Protein AF-A0A7G1G310-F1 (afdb_monomer_lite)

Secondary structure (DSSP, 8-state):
-------PPTT-EEEEEEEEEE-TTT--EEEEEEEEEEEE--TT-----EE--S-SSS-TTHHHHTTT--EEEEEEEEEEEPTT-SSEEEEEEEETTEEEEEEEE-HHHHHHHHTS---S-EEEEEEEEEEEETTEEEEE-SSGGGEE-

Organism: NCBI:txid2108365

Foldseek 3Di:
DDDDDPDDDQQWDKDWDFDWDQDPPLRDIDGDPTDDIDTDGDPPGDRDAAEPAADPPVCPVVCSCFVPPWGWHKFKFKWADDPPDPFWTWTWGAYPVGIDIATEGPQVQCQVLVVHHDPGMDIKIATATWHADPNGIYGYGPHNVRIGD

Sequence (149 aa):
MNYSISGINIGDKIKIDGEIYQDTYNHNFRFKNITSPSTTVSTGNTINYFTLDKELWSKNDWDTAVVWGQRIVKVKGTLKPIDGDNYNYEFTYTTSTGDATMLAYSKSIIDDANGGALTTTKDATLIGILEKYKNQWEIKPRTKDDVEF

pLDDT: mean 76.79, std 16.27, range [38.53, 97.06]

Structure (mmCIF, N/CA/C/O backbone):
data_AF-A0A7G1G310-F1
#
_entry.id   AF-A0A7G1G310-F1
#
loop_
_atom_site.group_PDB
_atom_site.id
_atom_site.type_symbol
_atom_site.label_atom_id
_atom_site.label_alt_id
_atom_site.label_comp_id
_atom_site.label_asym_id
_atom_site.label_entity_id
_atom_site.label_seq_id
_atom_site.pdbx_PDB_ins_code
_atom_site.Cartn_x
_atom_site.Cartn_y
_atom_site.Cartn_z
_atom_site.occupancy
_atom_site.B_iso_or_equiv
_atom_site.auth_seq_id
_atom_site.auth_comp_id
_atom_site.auth_asym_id
_atom_site.auth_atom_id
_atom_site.pdbx_PDB_model_num
ATOM 1 N N . MET A 1 1 ? -24.716 -17.601 16.598 1.00 50.22 1 MET A N 1
ATOM 2 C CA . MET A 1 1 ? -24.959 -17.440 15.148 1.00 50.22 1 MET A CA 1
ATOM 3 C C . MET A 1 1 ? -23.821 -16.611 14.585 1.00 50.22 1 MET A C 1
ATOM 5 O O . MET A 1 1 ? -23.565 -15.548 15.134 1.00 50.22 1 MET A O 1
ATOM 9 N N . ASN A 1 2 ? -23.122 -17.109 13.564 1.00 52.12 2 ASN A N 1
ATOM 10 C CA . ASN A 1 2 ? -22.088 -16.346 12.866 1.00 52.12 2 ASN A CA 1
ATOM 11 C C . ASN A 1 2 ? -22.745 -15.669 11.665 1.00 52.12 2 ASN A C 1
ATOM 13 O O . ASN A 1 2 ? -23.269 -16.358 10.793 1.00 52.12 2 ASN A O 1
ATOM 17 N N . TYR A 1 3 ? -22.739 -14.340 11.640 1.00 56.28 3 TYR A N 1
ATOM 18 C CA . TYR A 1 3 ? -23.168 -13.578 10.473 1.00 56.28 3 TYR A CA 1
ATOM 19 C C . TYR A 1 3 ? -21.945 -13.311 9.598 1.00 56.28 3 TYR A C 1
ATOM 21 O O . TYR A 1 3 ? -20.942 -12.777 10.067 1.00 56.28 3 TYR A O 1
ATOM 29 N N . SER A 1 4 ? -22.027 -13.718 8.335 1.00 57.53 4 SER A N 1
ATOM 30 C CA . SER A 1 4 ? -21.048 -13.414 7.296 1.00 57.53 4 SER A CA 1
ATOM 31 C C . SER A 1 4 ? -21.683 -12.396 6.357 1.00 57.53 4 SER A C 1
ATOM 33 O O . SER A 1 4 ? -22.793 -12.611 5.875 1.00 57.53 4 SER A O 1
ATOM 35 N N . ILE A 1 5 ? -20.991 -11.283 6.128 1.00 59.94 5 ILE A N 1
ATOM 36 C CA . ILE A 1 5 ? -21.334 -10.331 5.075 1.00 59.94 5 ILE A CA 1
ATOM 37 C C . ILE A 1 5 ? -20.281 -10.503 3.981 1.00 59.94 5 ILE A C 1
ATOM 39 O O . ILE A 1 5 ? -19.085 -10.438 4.265 1.00 59.94 5 ILE A O 1
ATOM 43 N N . SER A 1 6 ? -20.714 -10.749 2.748 1.00 57.94 6 SER A N 1
ATOM 44 C CA . SER A 1 6 ? -19.854 -10.841 1.566 1.00 57.94 6 SER A CA 1
ATOM 45 C C . SER A 1 6 ? -20.127 -9.673 0.613 1.00 57.94 6 SER A C 1
ATOM 47 O O . SER A 1 6 ? -21.173 -9.031 0.691 1.00 57.94 6 SER A O 1
ATOM 49 N N . GLY A 1 7 ? -19.172 -9.370 -0.273 1.00 55.19 7 GLY A N 1
ATOM 50 C CA . GLY A 1 7 ? -19.347 -8.345 -1.312 1.00 55.19 7 GLY A CA 1
ATOM 51 C C . GLY A 1 7 ? -19.287 -6.891 -0.829 1.00 55.19 7 GLY A C 1
ATOM 52 O O . GLY A 1 7 ? -19.778 -6.013 -1.530 1.00 55.19 7 GLY A O 1
ATOM 53 N N . ILE A 1 8 ? -18.704 -6.629 0.346 1.00 62.59 8 ILE A N 1
ATOM 54 C CA . ILE A 1 8 ? -18.430 -5.267 0.825 1.00 62.59 8 ILE A CA 1
ATOM 55 C C . ILE A 1 8 ? -17.226 -4.703 0.068 1.00 62.59 8 ILE A C 1
ATOM 57 O O . ILE A 1 8 ? -16.139 -5.283 0.107 1.00 62.59 8 ILE A O 1
ATOM 61 N N . ASN A 1 9 ? -17.403 -3.537 -0.540 1.00 62.06 9 ASN A N 1
ATOM 62 C CA . ASN A 1 9 ? -16.334 -2.733 -1.112 1.00 62.06 9 ASN A CA 1
ATOM 63 C C . ASN A 1 9 ? -15.922 -1.608 -0.159 1.00 62.06 9 ASN A C 1
ATOM 65 O O . ASN A 1 9 ? -16.671 -1.168 0.717 1.00 62.06 9 ASN A O 1
ATOM 69 N N . ILE A 1 10 ? -14.708 -1.096 -0.347 1.00 61.06 10 ILE A N 1
ATOM 70 C CA . ILE A 1 10 ? -14.244 0.075 0.397 1.00 61.06 10 ILE A CA 1
ATOM 71 C C . ILE A 1 10 ? -15.127 1.278 0.055 1.00 61.06 10 ILE A C 1
ATOM 73 O O . ILE A 1 10 ? -15.297 1.630 -1.110 1.00 61.06 10 ILE A O 1
ATOM 77 N N . GLY A 1 11 ? -15.665 1.907 1.101 1.00 56.06 11 GLY A N 1
ATOM 78 C CA . GLY A 1 11 ? -16.608 3.019 1.003 1.00 56.06 11 GLY A CA 1
ATOM 79 C C . GLY A 1 11 ? -18.076 2.614 1.158 1.00 56.06 11 GLY A C 1
ATOM 80 O O . GLY A 1 11 ? -18.902 3.494 1.400 1.00 56.06 11 GLY A O 1
ATOM 81 N N . ASP A 1 12 ? -18.406 1.318 1.094 1.00 61.38 12 ASP A N 1
ATOM 82 C CA . ASP A 1 12 ? -19.767 0.854 1.364 1.00 61.38 12 ASP A CA 1
ATOM 83 C C . ASP A 1 12 ? -20.185 1.173 2.801 1.00 61.38 12 ASP A C 1
ATOM 85 O O . ASP A 1 12 ? -19.407 1.074 3.755 1.00 61.38 12 ASP A O 1
ATOM 89 N N . LYS A 1 13 ? -21.455 1.549 2.963 1.00 65.88 13 LYS A N 1
ATOM 90 C CA . LYS A 1 13 ? -22.043 1.812 4.274 1.00 65.88 13 LYS A CA 1
ATOM 91 C C . LYS A 1 13 ? -22.701 0.540 4.781 1.00 65.88 13 LYS A C 1
ATOM 93 O O . LYS A 1 13 ? -23.732 0.103 4.275 1.00 65.88 13 LYS A O 1
ATOM 98 N N . ILE A 1 14 ? -22.115 -0.039 5.818 1.00 69.00 14 ILE A N 1
ATOM 99 C CA . ILE A 1 14 ? -22.698 -1.185 6.510 1.00 69.00 14 ILE A CA 1
ATOM 100 C C . ILE A 1 14 ? -23.510 -0.651 7.685 1.00 69.00 14 ILE A C 1
ATOM 102 O O . ILE A 1 14 ? -22.983 0.094 8.513 1.00 69.00 14 ILE A O 1
ATOM 106 N N . LYS A 1 15 ? -24.782 -1.044 7.775 1.00 70.81 15 LYS A N 1
ATOM 107 C CA . LYS A 1 15 ? -25.576 -0.833 8.981 1.00 70.81 15 LYS A CA 1
ATOM 108 C C . LYS A 1 15 ? -25.579 -2.126 9.792 1.00 70.81 15 LYS A C 1
ATOM 110 O O . LYS A 1 15 ? -25.982 -3.179 9.300 1.00 70.81 15 LYS A O 1
ATOM 115 N N . ILE A 1 16 ? -25.112 -2.034 11.031 1.00 71.50 16 ILE A N 1
ATOM 116 C CA . ILE A 1 16 ? -25.090 -3.141 11.986 1.00 71.50 16 ILE A CA 1
ATOM 117 C C . ILE A 1 16 ? -25.921 -2.707 13.187 1.00 71.50 16 ILE A C 1
ATOM 119 O O . ILE A 1 16 ? -25.575 -1.726 13.842 1.00 71.50 16 ILE A O 1
ATOM 123 N N . ASP A 1 17 ? -26.992 -3.439 13.475 1.00 75.81 17 ASP A N 1
ATOM 124 C CA . ASP A 1 17 ? -27.762 -3.262 14.701 1.00 75.81 17 ASP A CA 1
ATOM 125 C C . ASP A 1 17 ? -27.221 -4.257 15.748 1.00 75.81 17 ASP A C 1
ATOM 127 O O . ASP A 1 17 ? -27.157 -5.463 15.501 1.00 75.81 17 ASP A O 1
ATOM 131 N N . GLY A 1 18 ? -26.755 -3.763 16.898 1.00 80.06 18 GLY A N 1
ATOM 132 C CA . GLY A 1 18 ? -26.157 -4.583 17.957 1.00 80.06 18 GLY A CA 1
ATOM 133 C C . GLY A 1 18 ? -25.703 -3.761 19.166 1.00 80.06 18 GLY A C 1
ATOM 134 O O . GLY A 1 18 ? -25.869 -2.543 19.205 1.00 80.06 18 GLY A O 1
ATOM 135 N N . GLU A 1 19 ? -25.110 -4.423 20.157 1.00 84.75 19 GLU A N 1
ATOM 136 C CA . GLU A 1 19 ? -24.542 -3.769 21.340 1.00 84.75 19 GLU A CA 1
ATOM 137 C C . GLU A 1 19 ? -23.056 -3.468 21.127 1.00 84.75 19 GLU A C 1
ATOM 139 O O . GLU A 1 19 ? -22.291 -4.340 20.710 1.00 84.75 19 GLU A O 1
ATOM 144 N N . ILE A 1 20 ? -22.625 -2.254 21.473 1.00 82.69 20 ILE A N 1
ATOM 145 C CA . ILE A 1 20 ? -21.206 -1.888 21.505 1.00 82.69 20 ILE A CA 1
ATOM 146 C C . ILE A 1 20 ? -20.668 -2.128 22.917 1.00 82.69 20 ILE A C 1
ATOM 148 O O . ILE A 1 20 ? -21.294 -1.744 23.904 1.00 82.69 20 ILE A O 1
ATOM 152 N N . TYR A 1 21 ? -19.489 -2.733 23.022 1.00 83.62 21 TYR A N 1
ATOM 153 C CA . TYR A 1 21 ? -18.716 -2.784 24.260 1.00 83.62 21 TYR A CA 1
ATOM 154 C C . TYR A 1 21 ? -17.269 -2.374 23.996 1.00 83.62 21 TYR A C 1
ATOM 156 O O . TYR A 1 21 ? -16.758 -2.538 22.888 1.00 83.62 21 TYR A O 1
ATOM 164 N N . GLN A 1 22 ? -16.609 -1.834 25.015 1.00 85.25 22 GLN A N 1
ATOM 165 C CA . GLN A 1 22 ? -15.181 -1.559 24.963 1.00 85.25 22 GLN A CA 1
ATOM 166 C C . GLN A 1 22 ? -14.419 -2.797 25.443 1.00 85.25 22 GLN A C 1
ATOM 168 O O . GLN A 1 22 ? -14.657 -3.293 26.544 1.00 85.25 22 GLN A O 1
ATOM 173 N N . ASP A 1 23 ? -13.534 -3.314 24.599 1.00 71.75 23 ASP A N 1
ATOM 174 C CA . ASP A 1 23 ? -12.644 -4.417 24.941 1.00 71.75 23 ASP A CA 1
ATOM 175 C C . ASP A 1 23 ? -11.693 -4.007 26.071 1.00 71.75 23 ASP A C 1
ATOM 177 O O . ASP A 1 23 ? -11.095 -2.934 26.037 1.00 71.75 23 ASP A O 1
ATOM 181 N N . THR A 1 24 ? -11.548 -4.855 27.084 1.00 74.88 24 THR A N 1
ATOM 182 C CA . THR A 1 24 ? -10.754 -4.536 28.278 1.00 74.88 24 THR A CA 1
ATOM 183 C C . THR A 1 24 ? -9.245 -4.664 28.075 1.00 74.88 24 THR A C 1
ATOM 185 O O . THR A 1 24 ? -8.497 -4.141 28.895 1.00 74.88 24 THR A O 1
ATOM 188 N N . TYR A 1 25 ? -8.787 -5.340 27.018 1.00 65.06 25 TYR A N 1
ATOM 189 C CA . TYR A 1 25 ? -7.368 -5.564 26.732 1.00 65.06 25 TYR A CA 1
ATOM 190 C C . TYR A 1 25 ? -6.780 -4.514 25.792 1.00 65.06 25 TYR A C 1
ATOM 192 O O . TYR A 1 25 ? -5.663 -4.056 26.016 1.00 65.06 25 TYR A O 1
ATOM 200 N N . ASN A 1 26 ? -7.499 -4.158 24.726 1.00 65.75 26 ASN A N 1
ATOM 201 C CA . ASN A 1 26 ? -7.015 -3.211 23.716 1.00 65.75 26 ASN A CA 1
ATOM 202 C C . ASN A 1 26 ? -7.848 -1.930 23.618 1.00 65.75 26 ASN A C 1
ATOM 204 O O . ASN A 1 26 ? -7.546 -1.084 22.783 1.00 65.75 26 ASN A O 1
ATOM 208 N N . HIS A 1 27 ? -8.87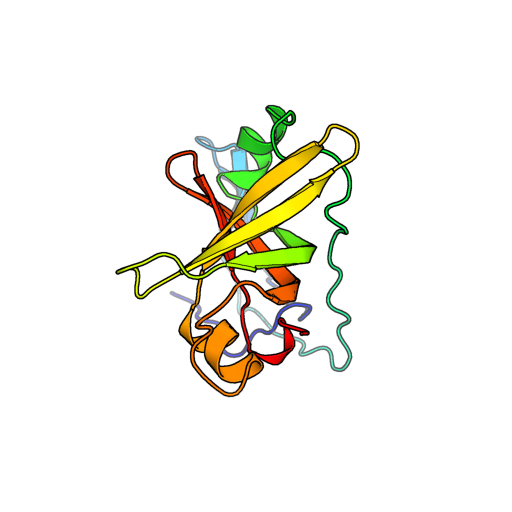3 -1.774 24.463 1.00 66.19 27 HIS A N 1
ATOM 209 C CA . HIS A 1 27 ? -9.742 -0.597 24.508 1.00 66.19 27 HIS A CA 1
ATOM 210 C C . HIS A 1 27 ? -10.509 -0.307 23.207 1.00 66.19 27 HIS A C 1
ATOM 212 O O . HIS A 1 27 ? -11.108 0.765 23.086 1.00 66.19 27 HIS A O 1
ATOM 218 N N . ASN A 1 28 ? -10.565 -1.263 22.270 1.00 68.12 28 ASN A N 1
ATOM 219 C CA . ASN A 1 28 ? -11.314 -1.129 21.024 1.00 68.12 28 ASN A CA 1
ATOM 220 C C . ASN A 1 28 ? -12.818 -1.275 21.263 1.00 68.12 28 ASN A C 1
ATOM 222 O O . ASN A 1 28 ? -13.262 -2.136 22.025 1.00 68.12 28 ASN A O 1
ATOM 226 N N . PHE A 1 29 ? -13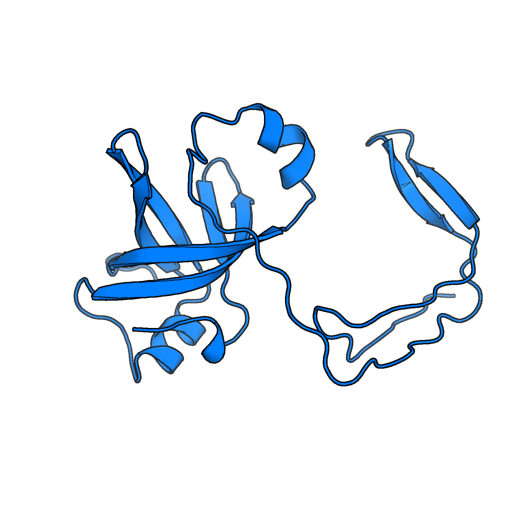.619 -0.496 20.538 1.00 73.12 29 PHE A N 1
ATOM 227 C CA . PHE A 1 29 ? -15.057 -0.726 20.467 1.00 73.12 29 PHE A CA 1
ATOM 228 C C . PHE A 1 29 ? -15.345 -1.948 19.596 1.00 73.12 29 PHE A C 1
ATOM 230 O O . PHE A 1 29 ? -14.934 -2.021 18.438 1.00 73.12 29 PHE A O 1
ATOM 237 N N . ARG A 1 30 ? -16.056 -2.917 20.164 1.00 79.06 30 ARG A N 1
ATOM 238 C CA . ARG A 1 30 ? -16.467 -4.152 19.499 1.00 79.06 30 ARG A CA 1
ATOM 239 C C . ARG A 1 30 ? -17.983 -4.275 19.534 1.00 79.06 30 ARG A C 1
ATOM 241 O O . ARG A 1 30 ? -18.630 -3.821 20.474 1.00 79.06 30 ARG A O 1
ATOM 248 N N . PHE A 1 31 ? -18.537 -4.934 18.524 1.00 76.62 31 PHE A N 1
ATOM 249 C CA . PHE A 1 31 ? -19.958 -5.258 18.464 1.00 76.62 31 PHE A CA 1
ATOM 250 C C . PHE A 1 31 ? -20.204 -6.657 19.046 1.00 76.62 31 PHE A C 1
ATOM 252 O O . PHE A 1 31 ? -19.451 -7.594 18.767 1.00 76.62 31 PHE A O 1
ATOM 259 N N . LYS A 1 32 ? -21.261 -6.815 19.843 1.00 80.31 32 LYS A N 1
ATOM 260 C CA . LYS A 1 32 ? -21.811 -8.105 20.293 1.00 80.31 32 LYS A CA 1
ATOM 261 C C . LYS A 1 32 ? -23.324 -8.116 20.076 1.00 80.31 32 LYS A C 1
ATOM 263 O O . LYS A 1 32 ? -23.926 -7.070 19.852 1.00 80.31 32 LYS A O 1
ATOM 268 N N . ASN A 1 33 ? -23.936 -9.298 20.150 1.00 80.62 33 ASN A N 1
ATOM 269 C CA . ASN A 1 33 ? -25.386 -9.468 19.983 1.00 80.62 33 ASN A CA 1
ATOM 270 C C . ASN A 1 33 ? -25.920 -8.827 18.687 1.00 80.62 33 ASN A C 1
ATOM 272 O O . ASN A 1 33 ? -26.950 -8.164 18.695 1.00 80.62 33 ASN A O 1
ATOM 276 N N . ILE A 1 34 ? -25.195 -8.998 17.576 1.00 74.88 34 ILE A N 1
ATOM 277 C CA . ILE A 1 34 ? -25.587 -8.426 16.284 1.00 74.88 34 ILE A CA 1
ATOM 278 C C . ILE A 1 34 ? -26.914 -9.050 15.832 1.00 74.88 34 ILE A C 1
ATOM 280 O O . ILE A 1 34 ? -27.014 -10.268 15.659 1.00 74.88 34 ILE A O 1
ATOM 284 N N . THR A 1 35 ? -27.916 -8.208 15.613 1.00 70.06 35 THR A N 1
ATOM 285 C CA . THR A 1 35 ? -29.170 -8.543 14.933 1.00 70.06 35 THR A CA 1
ATOM 286 C C . THR A 1 35 ? -29.025 -8.193 13.454 1.00 70.06 35 THR A C 1
ATOM 288 O O . THR A 1 35 ? -28.641 -7.070 13.152 1.00 70.06 35 THR A O 1
ATOM 291 N N . SER A 1 36 ? -29.264 -9.170 12.565 1.00 64.75 36 SER A N 1
ATOM 292 C CA . SER A 1 36 ? -29.144 -9.117 11.091 1.00 64.75 36 SER A CA 1
ATOM 293 C C . SER A 1 36 ? -28.489 -7.851 10.515 1.00 64.75 36 SER A C 1
ATOM 295 O O . SER A 1 36 ? -29.171 -6.836 10.363 1.00 64.75 36 SER A O 1
ATOM 297 N N . PRO A 1 37 ? -27.204 -7.891 10.122 1.00 65.00 37 PRO A N 1
ATOM 298 C CA . PRO A 1 37 ? -26.613 -6.754 9.433 1.00 65.00 37 PRO A CA 1
ATOM 299 C C . PRO A 1 37 ? -27.330 -6.536 8.094 1.00 65.00 37 PRO A C 1
ATOM 301 O O . PRO A 1 37 ? -27.415 -7.450 7.273 1.00 65.00 37 PRO A O 1
ATOM 304 N N . SER A 1 38 ? -27.840 -5.328 7.865 1.00 61.19 38 SER A N 1
ATOM 305 C CA . SER A 1 38 ? -28.358 -4.924 6.558 1.00 61.19 38 SER A CA 1
ATOM 306 C C . SER A 1 38 ? -27.287 -4.108 5.841 1.00 61.19 38 SER A C 1
ATOM 308 O O . SER A 1 38 ? -26.872 -3.050 6.324 1.00 61.19 38 SER A O 1
ATOM 310 N N . THR A 1 39 ? -26.836 -4.579 4.685 1.00 57.97 39 THR A N 1
ATOM 311 C CA . THR A 1 39 ? -25.944 -3.815 3.815 1.00 57.97 39 THR A CA 1
ATOM 312 C C . THR A 1 39 ? -26.761 -2.909 2.910 1.00 57.97 39 THR A C 1
ATOM 314 O O . THR A 1 39 ? -27.547 -3.373 2.086 1.00 57.97 39 THR A O 1
ATOM 317 N N . THR A 1 40 ? -26.551 -1.601 3.030 1.00 57.16 40 THR A N 1
ATOM 318 C CA . THR A 1 40 ? -27.000 -0.668 1.999 1.00 57.16 40 THR A CA 1
ATOM 319 C C . THR A 1 40 ? -25.815 -0.419 1.085 1.00 57.16 40 THR A C 1
ATOM 321 O O . THR A 1 40 ? -24.909 0.342 1.425 1.00 57.16 40 THR A O 1
ATOM 324 N N . VAL A 1 41 ? -25.810 -1.079 -0.073 1.00 55.03 41 VAL A N 1
ATOM 325 C CA . VAL A 1 41 ? -24.806 -0.815 -1.105 1.00 55.03 41 VAL A CA 1
ATOM 326 C C . VAL A 1 41 ? -25.029 0.607 -1.606 1.00 55.03 41 VAL A C 1
ATOM 328 O O . VAL A 1 41 ? -26.059 0.932 -2.193 1.00 55.03 41 VAL A O 1
ATOM 331 N N . SER A 1 42 ? -24.073 1.473 -1.306 1.00 55.81 42 SER A N 1
ATOM 332 C CA . SER A 1 42 ? -24.071 2.859 -1.743 1.00 55.81 42 SER A CA 1
ATOM 333 C C . SER A 1 42 ? -23.357 2.905 -3.088 1.00 55.81 42 SER A C 1
ATOM 335 O O . SER A 1 42 ? -22.161 2.647 -3.166 1.00 55.81 42 SER A O 1
ATOM 337 N N . THR A 1 43 ? -24.076 3.179 -4.172 1.00 50.69 43 THR A N 1
ATOM 338 C CA . THR A 1 43 ? -23.445 3.386 -5.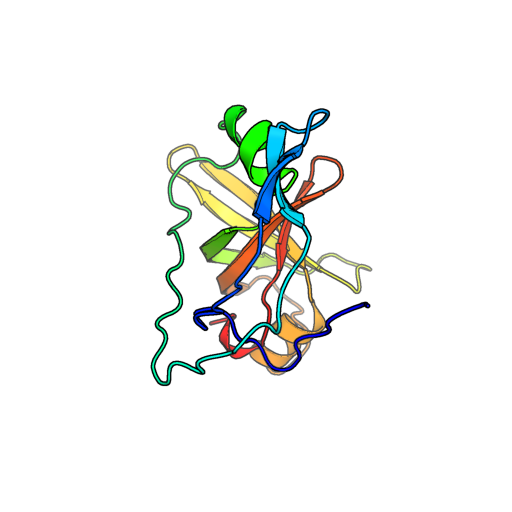481 1.00 50.69 43 THR A CA 1
ATOM 339 C C . THR A 1 43 ? -22.797 4.770 -5.508 1.00 50.69 43 THR A C 1
ATOM 341 O O . THR A 1 43 ? -23.467 5.755 -5.206 1.00 50.69 43 THR A O 1
ATOM 344 N N . GLY A 1 44 ? -21.518 4.858 -5.886 1.00 52.72 44 GLY A N 1
ATOM 345 C CA . GLY A 1 44 ? -20.791 6.134 -5.974 1.00 52.72 44 GLY A CA 1
ATOM 346 C C . GLY A 1 44 ? -19.941 6.485 -4.750 1.00 52.72 44 GLY A C 1
ATOM 347 O O . GLY A 1 44 ? -19.728 7.663 -4.472 1.00 52.72 44 GLY A O 1
ATOM 348 N N . ASN A 1 45 ? -19.453 5.491 -4.004 1.00 55.09 45 ASN A N 1
ATOM 349 C CA . ASN A 1 45 ? -18.522 5.753 -2.908 1.00 55.09 45 ASN A CA 1
ATOM 350 C C . ASN A 1 45 ? -17.181 6.259 -3.443 1.00 55.09 45 ASN A C 1
ATOM 352 O O . ASN A 1 45 ? -16.479 5.548 -4.160 1.00 55.09 45 ASN A O 1
ATOM 356 N N . THR A 1 46 ? -16.796 7.469 -3.045 1.00 58.47 46 THR A N 1
ATOM 357 C CA . THR A 1 46 ? -15.432 7.959 -3.247 1.00 58.47 46 THR A CA 1
ATOM 358 C C . THR A 1 46 ? -14.530 7.354 -2.181 1.00 58.47 46 THR A C 1
ATOM 360 O O . THR A 1 46 ? -14.781 7.495 -0.982 1.00 58.47 46 THR A O 1
ATOM 363 N N . ILE A 1 47 ? -13.461 6.687 -2.609 1.00 60.44 47 ILE A N 1
ATOM 364 C CA . ILE A 1 47 ? -12.422 6.214 -1.697 1.00 60.44 47 ILE A CA 1
ATOM 365 C C . ILE A 1 47 ? -11.671 7.442 -1.193 1.00 60.44 47 ILE A C 1
ATOM 367 O O . ILE A 1 47 ? -10.902 8.056 -1.928 1.00 60.44 47 ILE A O 1
ATOM 371 N N . ASN A 1 48 ? -11.899 7.802 0.067 1.00 61.38 48 ASN A N 1
ATOM 372 C CA . ASN A 1 48 ? -11.102 8.824 0.724 1.00 61.38 48 ASN A CA 1
ATOM 373 C C . ASN A 1 48 ? -9.762 8.206 1.114 1.00 61.38 48 ASN A C 1
ATOM 375 O O . ASN A 1 48 ? -9.705 7.314 1.962 1.00 61.38 48 ASN A O 1
ATOM 379 N N . TYR A 1 49 ? -8.695 8.681 0.487 1.00 68.50 49 TYR A N 1
ATOM 380 C CA . TYR A 1 49 ? -7.331 8.343 0.856 1.00 68.50 49 TYR A CA 1
ATOM 381 C C . TYR A 1 49 ? -6.661 9.543 1.515 1.00 68.50 49 TYR A C 1
ATOM 383 O O . TYR A 1 49 ? -6.938 10.700 1.195 1.00 68.50 49 TYR A O 1
ATOM 391 N N . PHE A 1 50 ? -5.758 9.255 2.442 1.00 68.38 50 PHE A N 1
ATOM 392 C CA . PHE A 1 50 ? -4.879 10.271 3.001 1.00 68.38 50 PHE A CA 1
ATOM 393 C C . PHE A 1 50 ? -3.665 10.424 2.088 1.00 68.38 50 PHE A C 1
ATOM 395 O O . PHE A 1 50 ? -3.039 9.429 1.716 1.00 68.38 50 PHE A O 1
ATOM 402 N N . THR A 1 51 ? -3.316 11.658 1.737 1.00 69.62 51 THR A N 1
ATOM 403 C CA . THR A 1 51 ? -2.029 11.916 1.089 1.00 69.62 51 THR A CA 1
ATOM 404 C C . THR A 1 51 ? -0.920 11.710 2.114 1.00 69.62 51 THR A C 1
ATOM 406 O O . THR A 1 51 ? -0.913 12.348 3.172 1.00 69.62 51 THR A O 1
ATOM 409 N N . LEU A 1 52 ? 0.004 10.796 1.824 1.00 68.56 52 LEU A N 1
ATOM 410 C CA . LEU A 1 52 ? 1.138 10.509 2.696 1.00 68.56 52 LEU A CA 1
ATOM 411 C C . LEU A 1 52 ? 2.282 11.493 2.406 1.00 68.56 52 LEU A C 1
ATOM 413 O O . LEU A 1 52 ? 3.239 11.141 1.730 1.00 68.56 52 LEU A O 1
ATOM 417 N N . ASP A 1 53 ? 2.174 12.727 2.909 1.00 60.75 53 ASP A N 1
ATOM 418 C CA . ASP A 1 53 ? 3.105 13.802 2.516 1.00 60.75 53 ASP A CA 1
ATOM 419 C C . ASP A 1 53 ? 4.187 14.156 3.547 1.00 60.75 53 ASP A C 1
ATOM 421 O O . ASP A 1 53 ? 5.152 14.836 3.196 1.00 60.75 53 ASP A O 1
ATOM 425 N N . LYS A 1 54 ? 4.069 13.766 4.827 1.00 56.06 54 LYS A N 1
ATOM 426 C CA . LYS A 1 54 ? 5.011 14.232 5.868 1.00 56.06 54 LYS A CA 1
ATOM 427 C C . LYS A 1 54 ? 5.317 13.159 6.911 1.00 56.06 54 LYS A C 1
ATOM 429 O O . LYS A 1 54 ? 4.512 12.901 7.799 1.00 56.06 54 LYS A O 1
ATOM 434 N N . GLU A 1 55 ? 6.501 12.574 6.741 1.00 60.91 55 GLU A N 1
ATOM 435 C CA . GLU A 1 55 ? 7.244 11.691 7.646 1.00 60.91 55 GLU A CA 1
ATOM 436 C C . GLU A 1 55 ? 6.454 10.564 8.321 1.00 60.91 55 GLU A C 1
ATOM 438 O O . GLU A 1 55 ? 5.925 10.699 9.418 1.00 60.91 55 GLU A O 1
ATOM 443 N N . LEU A 1 56 ? 6.479 9.391 7.694 1.00 63.28 56 LEU A N 1
ATOM 444 C CA . LEU A 1 56 ? 5.987 8.149 8.292 1.00 63.28 56 LEU A CA 1
ATOM 445 C C . LEU A 1 56 ? 6.885 7.652 9.444 1.00 63.28 56 LEU A C 1
ATOM 447 O O . LEU A 1 56 ? 6.417 7.003 10.372 1.00 63.28 56 LEU A O 1
ATOM 451 N N . TRP A 1 57 ? 8.182 7.966 9.382 1.00 60.56 57 TRP A N 1
ATOM 452 C CA . TRP A 1 57 ? 9.226 7.374 10.227 1.00 60.56 57 TRP A CA 1
ATOM 453 C C . TRP A 1 57 ? 9.457 8.108 11.546 1.00 60.56 57 TRP A C 1
ATOM 455 O O . TRP A 1 57 ? 9.937 7.500 12.496 1.00 60.56 57 TRP A O 1
ATOM 465 N N . SER A 1 58 ? 9.108 9.395 11.622 1.00 58.62 58 SER A N 1
ATOM 466 C CA . SER A 1 58 ? 9.219 10.196 12.851 1.00 58.62 58 SER A CA 1
ATOM 467 C C . SER A 1 58 ? 7.993 10.067 13.764 1.00 58.62 58 SER A C 1
ATOM 469 O O . SER A 1 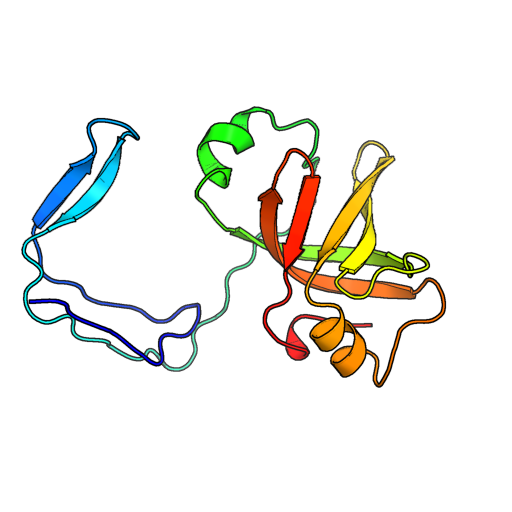58 ? 7.982 10.573 14.888 1.00 58.62 58 SER A O 1
ATOM 471 N N . LYS A 1 59 ? 6.950 9.380 13.290 1.00 55.09 59 LYS A N 1
ATOM 472 C CA . LYS A 1 59 ? 5.654 9.245 13.949 1.00 55.09 59 LYS A CA 1
ATOM 473 C C . LYS A 1 59 ? 5.599 7.993 14.830 1.00 55.09 59 LYS A C 1
ATOM 475 O O . LYS A 1 59 ? 5.123 6.939 14.416 1.00 55.09 59 LYS A O 1
ATOM 480 N N . ASN A 1 60 ? 6.055 8.122 16.074 1.00 52.34 60 ASN A N 1
ATOM 481 C CA . ASN A 1 60 ? 5.963 7.050 17.080 1.00 52.34 60 ASN A CA 1
ATOM 482 C C . ASN A 1 60 ? 4.520 6.818 17.581 1.00 52.34 60 ASN A C 1
ATOM 484 O O . ASN A 1 60 ? 4.198 5.761 18.113 1.00 52.34 60 ASN A O 1
ATOM 488 N N . ASP A 1 61 ? 3.633 7.801 17.408 1.00 50.00 61 ASP A N 1
ATOM 489 C CA . ASP A 1 61 ? 2.208 7.743 17.759 1.00 50.00 61 ASP A CA 1
ATOM 490 C C . ASP A 1 61 ? 1.386 6.867 16.801 1.00 50.00 61 ASP A C 1
ATOM 492 O O . ASP A 1 61 ? 0.251 6.498 17.104 1.00 50.00 61 ASP A O 1
ATOM 496 N N . TRP A 1 62 ? 1.954 6.487 15.654 1.00 50.28 62 TRP A N 1
ATOM 497 C CA . TRP A 1 62 ? 1.296 5.575 14.723 1.00 50.28 62 TRP A CA 1
ATOM 498 C C . TRP A 1 62 ? 1.305 4.135 15.237 1.00 50.28 62 TRP A C 1
ATOM 500 O O . TRP A 1 62 ? 0.454 3.355 14.829 1.00 50.28 62 TRP A O 1
ATOM 510 N N . ASP A 1 63 ? 2.161 3.788 16.198 1.00 45.75 63 ASP A N 1
ATOM 511 C CA . ASP A 1 63 ? 2.202 2.442 16.777 1.00 45.75 63 ASP A CA 1
ATOM 512 C C . ASP A 1 63 ? 0.931 2.101 17.588 1.00 45.75 63 ASP A C 1
ATOM 514 O O . ASP A 1 63 ? 0.580 0.933 17.721 1.00 45.75 63 ASP A O 1
ATOM 518 N N . THR A 1 64 ? 0.164 3.085 18.072 1.00 42.38 64 THR A N 1
ATOM 519 C CA . THR A 1 64 ? -1.133 2.834 18.739 1.00 42.38 64 THR A CA 1
ATOM 520 C C . THR A 1 64 ? -2.324 2.877 17.781 1.00 42.38 64 THR A C 1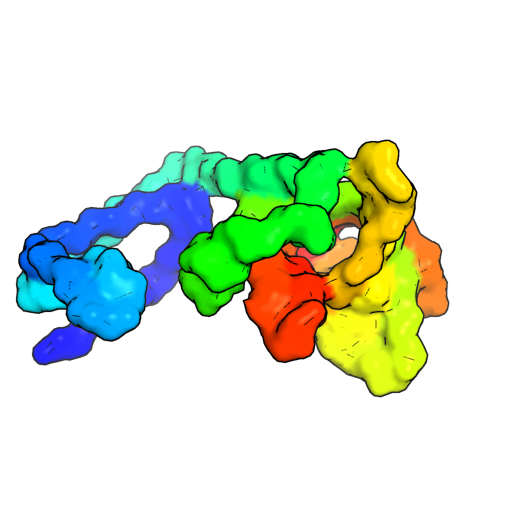
ATOM 522 O O . THR A 1 64 ? -3.338 2.234 18.045 1.00 42.38 64 THR A O 1
ATOM 525 N N . ALA A 1 65 ? -2.206 3.576 16.647 1.00 38.53 65 ALA A N 1
ATOM 526 C CA . ALA A 1 65 ? -3.271 3.683 15.647 1.00 38.53 65 ALA A CA 1
ATOM 527 C C . ALA A 1 65 ? -3.150 2.667 14.496 1.00 38.53 65 ALA A C 1
ATOM 529 O O . ALA A 1 65 ? -4.163 2.313 13.907 1.00 38.53 65 ALA A O 1
ATOM 530 N N . VAL A 1 66 ? -1.945 2.193 14.165 1.00 44.03 66 VAL A N 1
ATOM 531 C CA . VAL A 1 66 ? -1.649 1.390 12.960 1.00 44.03 66 VAL A CA 1
ATOM 532 C C . VAL A 1 66 ? -1.355 -0.072 13.259 1.00 44.03 66 VAL A C 1
ATOM 534 O O . VAL A 1 66 ? -1.523 -0.905 12.375 1.00 44.03 66 VAL A O 1
ATOM 537 N N . VAL A 1 67 ? -1.061 -0.437 14.512 1.00 39.78 67 VAL A N 1
ATOM 538 C CA . VAL A 1 67 ? -0.988 -1.863 14.880 1.00 39.78 67 VAL A CA 1
ATOM 539 C C . VAL A 1 67 ? -2.337 -2.570 14.640 1.00 39.78 67 VAL A C 1
ATOM 541 O O . VAL A 1 67 ? -2.357 -3.783 14.463 1.00 39.78 67 VAL A O 1
ATOM 544 N N . TRP A 1 68 ? -3.446 -1.820 14.508 1.00 41.28 68 TRP A N 1
ATOM 545 C CA . TRP A 1 68 ? -4.749 -2.354 14.073 1.00 41.28 68 TRP A CA 1
ATOM 546 C C . TRP A 1 68 ? -5.552 -1.464 13.100 1.00 41.28 68 TRP A C 1
ATOM 548 O O . TRP A 1 68 ? -6.618 -1.878 12.647 1.00 41.28 68 TRP A O 1
ATOM 558 N N . GLY A 1 69 ? -5.081 -0.257 12.762 1.00 51.03 69 GLY A N 1
ATOM 559 C CA . GLY A 1 69 ? -5.770 0.676 11.864 1.00 51.03 69 GLY A CA 1
ATOM 560 C C . GLY A 1 69 ? -5.101 0.758 10.499 1.00 51.03 69 GLY A C 1
ATOM 561 O O . GLY A 1 69 ? -4.292 1.647 10.240 1.00 51.03 69 GLY A O 1
ATOM 562 N N . GLN A 1 70 ? -5.473 -0.164 9.617 1.00 64.00 70 GLN A N 1
ATOM 563 C CA . GLN A 1 70 ? -5.177 -0.089 8.190 1.00 64.00 70 GLN A CA 1
ATOM 564 C C . GLN A 1 70 ? -5.712 1.237 7.624 1.00 64.00 70 GLN A C 1
ATOM 566 O O . GLN A 1 70 ? -6.913 1.510 7.697 1.00 64.00 70 GLN A O 1
ATOM 571 N N . ARG A 1 71 ? -4.833 2.082 7.071 1.00 73.44 71 ARG A N 1
ATOM 572 C CA . ARG A 1 71 ? -5.235 3.325 6.389 1.00 73.44 71 ARG A CA 1
ATOM 573 C C . ARG A 1 71 ? -5.029 3.192 4.897 1.00 73.44 71 ARG A C 1
ATOM 575 O O . ARG A 1 71 ? -3.994 2.710 4.460 1.00 73.44 71 ARG A O 1
ATOM 582 N N . ILE A 1 72 ? -5.987 3.686 4.121 1.00 81.38 72 ILE A N 1
ATOM 583 C CA . ILE A 1 72 ? -5.816 3.815 2.677 1.00 81.38 72 ILE A CA 1
ATOM 584 C C . ILE A 1 72 ? -5.091 5.129 2.412 1.00 81.38 72 ILE A C 1
ATOM 586 O O . ILE A 1 72 ? -5.569 6.203 2.797 1.00 81.38 72 ILE A O 1
ATOM 590 N N . VAL A 1 73 ? -3.929 5.038 1.780 1.00 84.81 73 VAL A N 1
ATOM 591 C CA . VAL A 1 73 ? -3.079 6.183 1.450 1.00 84.81 73 VAL A CA 1
ATOM 592 C C . VAL A 1 73 ? -2.852 6.264 -0.050 1.00 84.81 73 VAL A C 1
ATOM 594 O O . VAL A 1 73 ? -2.951 5.254 -0.743 1.00 84.81 73 VAL A O 1
ATOM 597 N N . LYS A 1 74 ? -2.535 7.467 -0.532 1.00 89.06 74 LYS A N 1
ATOM 598 C CA . LYS A 1 74 ? -2.003 7.706 -1.877 1.00 89.06 74 LYS A CA 1
ATOM 599 C C . LYS A 1 74 ? -0.614 8.324 -1.748 1.00 89.06 74 LYS A C 1
ATOM 601 O O . LYS A 1 74 ? -0.453 9.307 -1.020 1.00 89.06 74 LYS A O 1
ATOM 606 N N . VAL A 1 75 ? 0.368 7.750 -2.435 1.00 89.94 75 VAL A N 1
ATOM 607 C CA . VAL A 1 75 ? 1.772 8.176 -2.378 1.00 89.94 75 VAL A CA 1
ATOM 608 C C . VAL A 1 75 ? 2.427 8.048 -3.750 1.00 89.94 75 VAL A C 1
ATOM 610 O O . VAL A 1 75 ? 2.226 7.060 -4.452 1.00 89.94 75 VAL A O 1
ATOM 613 N N . LYS A 1 76 ? 3.206 9.060 -4.140 1.00 93.00 76 LYS A N 1
ATOM 614 C CA . LYS A 1 76 ? 4.025 9.042 -5.356 1.00 93.00 76 LYS A CA 1
ATOM 615 C C . LYS A 1 76 ? 5.474 8.735 -4.989 1.00 93.00 76 LYS A C 1
ATOM 617 O O . LYS A 1 76 ? 5.988 9.290 -4.022 1.00 93.00 76 LYS A O 1
ATOM 622 N N . GLY A 1 77 ? 6.122 7.881 -5.767 1.00 93.69 77 GLY A N 1
ATOM 623 C CA . GLY A 1 77 ? 7.497 7.467 -5.527 1.00 93.69 77 GLY A CA 1
ATOM 624 C C . GLY A 1 77 ? 8.074 6.672 -6.691 1.00 93.69 77 GLY A C 1
ATOM 625 O O . GLY A 1 77 ? 7.608 6.773 -7.822 1.00 93.69 77 GLY A O 1
ATOM 626 N N . THR A 1 78 ? 9.093 5.878 -6.391 1.00 96.31 78 THR A N 1
ATOM 627 C CA . THR A 1 78 ? 9.809 4.995 -7.310 1.00 96.31 78 THR A CA 1
ATOM 628 C C . THR A 1 78 ? 9.736 3.563 -6.808 1.00 96.31 78 THR A C 1
ATOM 630 O O . THR A 1 78 ? 10.081 3.280 -5.663 1.00 96.31 78 THR A O 1
ATOM 633 N N . LEU A 1 79 ? 9.297 2.655 -7.674 1.00 96.75 79 LEU A N 1
ATOM 634 C CA . LEU A 1 79 ? 9.365 1.214 -7.472 1.00 96.75 79 LEU A CA 1
ATOM 635 C C . LEU A 1 79 ? 10.686 0.683 -8.016 1.00 96.75 79 LEU A C 1
ATOM 637 O O . LEU A 1 79 ? 11.075 1.018 -9.135 1.00 96.75 79 LEU A O 1
ATOM 641 N N . LYS A 1 80 ? 11.340 -0.197 -7.264 1.00 95.94 80 LYS A N 1
ATOM 642 C CA . LYS A 1 80 ? 12.561 -0.889 -7.668 1.00 95.94 80 LYS A CA 1
ATOM 643 C C . LYS A 1 80 ? 12.427 -2.397 -7.414 1.00 95.94 80 LYS A C 1
ATOM 645 O O . LYS A 1 80 ? 12.003 -2.789 -6.322 1.00 95.94 80 LYS A O 1
ATOM 650 N N . PRO A 1 81 ? 12.773 -3.256 -8.395 1.00 93.88 81 PRO A N 1
ATOM 651 C CA . PRO A 1 81 ? 12.809 -4.703 -8.196 1.00 93.88 81 PRO A CA 1
ATOM 652 C C . PRO A 1 81 ? 13.783 -5.085 -7.079 1.00 93.88 81 PRO A C 1
ATOM 654 O O . PRO A 1 81 ? 14.883 -4.542 -6.986 1.00 93.88 81 PRO A O 1
ATOM 657 N N . ILE A 1 82 ? 13.360 -6.032 -6.243 1.00 92.31 82 ILE A N 1
ATOM 658 C CA . ILE A 1 82 ? 14.211 -6.684 -5.250 1.00 92.31 82 ILE A CA 1
ATOM 659 C C . ILE A 1 82 ? 14.616 -8.036 -5.833 1.00 92.31 82 ILE A C 1
ATOM 661 O O . ILE A 1 82 ? 13.763 -8.877 -6.125 1.00 92.31 82 ILE A O 1
ATOM 665 N N . ASP A 1 83 ? 15.916 -8.232 -6.036 1.00 79.94 83 ASP A N 1
ATOM 666 C CA . ASP A 1 83 ? 16.442 -9.458 -6.632 1.00 79.94 83 ASP A CA 1
ATOM 667 C C . ASP A 1 83 ? 16.082 -10.683 -5.780 1.00 79.94 83 ASP A C 1
ATOM 669 O O . ASP A 1 83 ? 16.405 -10.762 -4.596 1.00 79.94 83 ASP A O 1
ATOM 673 N N . GLY A 1 84 ? 15.416 -11.659 -6.401 1.00 74.50 84 GLY A N 1
ATOM 674 C CA . GLY A 1 84 ? 15.031 -12.913 -5.752 1.00 74.50 84 GLY A CA 1
ATOM 675 C C . GLY A 1 84 ? 13.782 -12.848 -4.864 1.00 74.50 84 GLY A C 1
ATOM 676 O O . GLY A 1 84 ? 13.418 -13.883 -4.304 1.00 74.50 84 GLY A O 1
ATOM 677 N N . ASP A 1 85 ? 13.105 -11.697 -4.754 1.00 77.62 85 ASP A N 1
ATOM 678 C CA . ASP A 1 85 ? 11.818 -11.589 -4.054 1.00 77.62 85 ASP A CA 1
ATOM 679 C C . ASP A 1 85 ? 10.634 -11.673 -5.037 1.00 77.62 85 ASP A C 1
ATOM 681 O O . ASP A 1 85 ? 10.557 -10.970 -6.049 1.00 77.62 85 ASP A O 1
ATOM 685 N N . ASN A 1 86 ? 9.686 -12.555 -4.722 1.00 79.62 86 ASN A N 1
ATOM 686 C CA . ASN A 1 86 ? 8.501 -12.821 -5.535 1.00 79.62 86 ASN A CA 1
ATOM 687 C C . ASN A 1 86 ? 7.243 -12.100 -5.029 1.00 79.62 86 ASN A C 1
ATOM 689 O O . ASN A 1 86 ? 6.183 -12.239 -5.642 1.00 79.62 86 ASN A O 1
ATOM 693 N N . TYR A 1 87 ? 7.319 -11.354 -3.926 1.00 89.25 87 TYR A N 1
ATOM 694 C CA . TYR A 1 87 ? 6.125 -10.847 -3.242 1.00 89.25 87 TYR A CA 1
ATOM 695 C C . TYR A 1 87 ? 6.013 -9.326 -3.213 1.00 89.25 87 TYR A C 1
ATOM 697 O O . TYR A 1 87 ? 4.891 -8.810 -3.129 1.00 89.25 87 TYR A O 1
ATOM 705 N N . ASN A 1 88 ? 7.133 -8.610 -3.295 1.00 93.06 88 ASN A N 1
ATOM 706 C CA . ASN A 1 88 ? 7.165 -7.167 -3.093 1.00 93.06 88 ASN A CA 1
ATOM 707 C C . ASN A 1 88 ? 8.207 -6.451 -3.976 1.00 93.06 88 ASN A C 1
ATOM 709 O O . ASN A 1 88 ? 8.989 -7.062 -4.706 1.00 93.06 88 ASN A O 1
ATOM 713 N N . TYR A 1 89 ? 8.144 -5.125 -3.916 1.00 95.81 89 TYR A N 1
ATOM 714 C CA . TYR A 1 89 ? 9.084 -4.177 -4.492 1.00 95.81 89 TYR A CA 1
ATOM 715 C C . TYR A 1 89 ? 9.605 -3.241 -3.404 1.00 95.81 89 TYR A C 1
ATOM 717 O O . TYR A 1 89 ? 8.898 -2.942 -2.439 1.00 95.81 89 TYR A O 1
ATOM 725 N N . GLU A 1 90 ? 10.811 -2.717 -3.595 1.00 95.56 90 GLU A N 1
ATOM 726 C CA . GLU A 1 90 ? 11.286 -1.575 -2.823 1.00 95.56 90 GLU A CA 1
ATOM 727 C C . GLU A 1 90 ? 10.583 -0.324 -3.361 1.00 95.56 90 GLU A C 1
ATOM 729 O O . GLU A 1 90 ? 10.591 -0.082 -4.568 1.00 95.56 90 GLU A O 1
ATOM 734 N N . PHE A 1 91 ? 9.941 0.449 -2.488 1.00 94.69 91 PHE A N 1
ATOM 735 C CA . PHE A 1 91 ? 9.245 1.675 -2.861 1.00 94.69 91 PHE A CA 1
ATOM 736 C C . PHE A 1 91 ? 9.818 2.867 -2.108 1.00 94.69 91 PHE A C 1
ATOM 738 O O . PHE A 1 91 ? 9.678 2.968 -0.887 1.00 94.69 91 PHE A O 1
ATOM 745 N N . THR A 1 92 ? 10.433 3.783 -2.848 1.00 93.12 92 THR A N 1
ATOM 746 C CA . THR A 1 92 ? 11.056 4.987 -2.301 1.00 93.12 92 THR A CA 1
ATOM 747 C C . THR A 1 92 ? 10.236 6.215 -2.661 1.00 93.12 92 THR A C 1
ATOM 749 O O . THR A 1 92 ? 9.883 6.423 -3.817 1.00 93.12 92 THR A O 1
ATOM 752 N N . TYR A 1 93 ? 9.931 7.051 -1.679 1.00 89.31 93 TYR A N 1
ATOM 753 C CA . TYR A 1 93 ? 9.181 8.289 -1.860 1.00 89.31 93 TYR A CA 1
ATOM 754 C C . TYR A 1 93 ? 9.879 9.432 -1.128 1.00 89.31 93 TYR A C 1
ATOM 756 O O . TYR A 1 93 ? 10.488 9.242 -0.074 1.00 89.31 93 TYR A O 1
ATOM 764 N N . THR A 1 94 ? 9.789 10.632 -1.691 1.00 86.56 94 THR A N 1
ATOM 765 C CA . THR A 1 94 ? 10.439 11.812 -1.124 1.00 86.56 94 THR A CA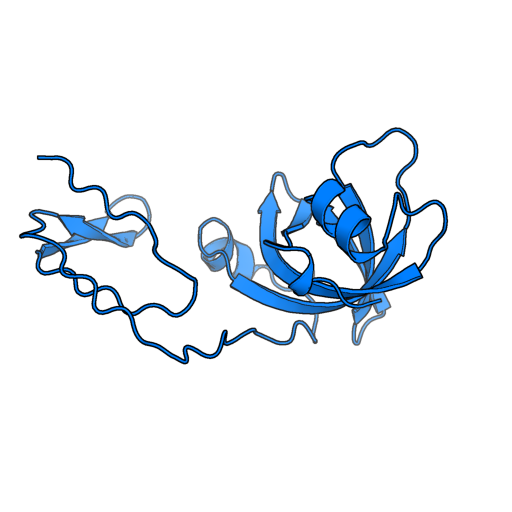 1
ATOM 766 C C . THR A 1 94 ? 9.575 12.427 -0.031 1.00 86.56 94 THR A C 1
ATOM 768 O O . THR A 1 94 ? 8.368 12.613 -0.191 1.00 86.56 94 THR A O 1
ATOM 771 N N . THR A 1 95 ? 10.206 12.774 1.085 1.00 78.94 95 THR A N 1
ATOM 772 C CA . THR A 1 95 ? 9.597 13.497 2.205 1.00 78.94 95 THR A CA 1
ATOM 773 C C . THR A 1 95 ? 10.247 14.871 2.370 1.00 78.94 95 THR A C 1
ATOM 775 O O . THR A 1 95 ? 11.242 15.194 1.722 1.00 78.94 95 THR A O 1
ATOM 778 N N . SER A 1 96 ? 9.722 15.691 3.282 1.00 74.88 96 SER A N 1
ATOM 779 C CA . SER A 1 96 ? 10.311 16.997 3.606 1.00 74.88 96 SER A CA 1
ATOM 780 C C . SER A 1 96 ? 11.729 16.935 4.188 1.00 74.88 96 SER A C 1
ATOM 782 O O . SER A 1 96 ? 12.400 17.963 4.214 1.00 74.88 96 SER A O 1
ATOM 784 N N . THR A 1 97 ? 12.176 15.778 4.679 1.00 75.38 97 THR A N 1
ATOM 785 C CA . THR A 1 97 ? 13.489 15.599 5.327 1.00 75.38 97 THR A CA 1
ATOM 786 C C . THR A 1 97 ? 14.416 14.635 4.594 1.00 75.38 97 THR A C 1
ATOM 788 O O . THR A 1 97 ? 15.521 14.375 5.063 1.00 75.38 97 THR A O 1
ATOM 791 N N . GLY A 1 98 ? 14.008 14.157 3.419 1.00 80.38 98 GLY A N 1
ATOM 792 C CA . GLY A 1 98 ? 14.776 13.228 2.597 1.00 80.38 98 GLY A CA 1
ATOM 793 C C . GLY A 1 98 ? 13.915 12.092 2.065 1.00 80.38 98 GLY A C 1
ATOM 794 O O . GLY A 1 98 ? 12.692 12.089 2.225 1.00 80.38 98 GLY A O 1
ATOM 795 N N . ASP A 1 99 ? 14.555 11.125 1.425 1.00 87.38 99 ASP A N 1
ATOM 796 C CA . ASP A 1 99 ? 13.860 9.963 0.888 1.00 87.38 99 ASP A CA 1
ATOM 797 C C . ASP A 1 99 ? 13.560 8.930 1.977 1.00 87.38 99 ASP A C 1
ATOM 799 O O . ASP A 1 99 ? 14.307 8.742 2.939 1.00 87.38 99 ASP A O 1
ATOM 803 N N . ALA A 1 100 ? 12.430 8.262 1.803 1.00 84.69 100 ALA A N 1
ATOM 804 C CA . ALA A 1 100 ? 11.906 7.239 2.682 1.00 84.69 100 ALA A CA 1
ATOM 805 C C . ALA A 1 100 ? 11.596 5.978 1.877 1.00 84.69 100 ALA A C 1
ATOM 807 O O . ALA A 1 100 ? 11.064 6.075 0.773 1.00 84.69 100 ALA A O 1
ATOM 808 N N . THR A 1 101 ? 11.852 4.801 2.450 1.00 89.00 101 THR A N 1
ATOM 809 C CA . THR A 1 101 ? 11.696 3.522 1.743 1.00 89.00 101 THR A CA 1
ATOM 810 C C . THR A 1 101 ? 10.775 2.573 2.495 1.00 89.00 101 THR A C 1
ATOM 812 O O . THR A 1 101 ? 10.988 2.294 3.670 1.00 89.00 101 THR A O 1
ATOM 815 N N . MET A 1 102 ? 9.770 2.036 1.812 1.00 90.25 102 MET A N 1
ATOM 816 C CA . MET A 1 102 ? 8.864 1.001 2.317 1.00 90.25 102 MET A CA 1
ATOM 817 C C . MET A 1 102 ? 8.778 -0.170 1.331 1.00 90.25 102 MET A C 1
ATOM 819 O O . MET A 1 102 ? 9.287 -0.081 0.215 1.00 90.25 102 MET A O 1
ATOM 823 N N . LEU A 1 103 ? 8.128 -1.267 1.724 1.00 93.56 103 LEU A N 1
ATOM 824 C CA . LEU A 1 103 ? 7.850 -2.369 0.800 1.00 93.56 103 LEU A CA 1
ATOM 825 C C . LEU A 1 103 ? 6.490 -2.169 0.126 1.00 93.56 103 LEU A C 1
ATOM 827 O O . LEU A 1 103 ? 5.476 -2.020 0.805 1.00 93.56 103 LEU A O 1
ATOM 831 N N . ALA A 1 104 ? 6.447 -2.216 -1.201 1.00 94.62 104 ALA A N 1
ATOM 832 C CA . ALA A 1 104 ? 5.202 -2.319 -1.952 1.00 94.62 104 ALA A CA 1
ATOM 833 C C . ALA A 1 104 ? 4.885 -3.798 -2.201 1.00 94.62 104 ALA A C 1
ATOM 835 O O . ALA A 1 104 ? 5.504 -4.450 -3.041 1.00 94.62 104 ALA A O 1
ATOM 836 N N . TYR A 1 105 ? 3.948 -4.341 -1.428 1.00 91.19 105 TYR A N 1
ATOM 837 C CA . TYR A 1 105 ? 3.508 -5.734 -1.521 1.00 91.19 105 TYR A CA 1
ATOM 838 C C . TYR A 1 105 ? 2.468 -5.932 -2.625 1.00 91.19 105 TYR A C 1
ATOM 840 O O . TYR A 1 105 ? 1.983 -4.975 -3.219 1.00 91.19 105 TYR A O 1
ATOM 848 N N . SER A 1 106 ? 2.111 -7.193 -2.884 1.00 90.38 106 SER A N 1
ATOM 849 C CA . SER A 1 106 ? 1.238 -7.593 -3.994 1.00 90.38 106 SER A CA 1
ATOM 850 C C . SER A 1 106 ? 1.910 -7.394 -5.355 1.00 90.38 106 SER A C 1
ATOM 852 O O . SER A 1 106 ? 1.321 -6.820 -6.269 1.00 90.38 106 SER A O 1
ATOM 854 N N . LYS A 1 107 ? 3.141 -7.907 -5.507 1.00 92.69 107 LYS A N 1
ATOM 855 C CA . LYS A 1 107 ? 3.921 -7.857 -6.759 1.00 92.69 107 LYS A CA 1
ATOM 856 C C . LYS A 1 107 ? 3.099 -8.208 -8.003 1.00 92.69 107 LYS A C 1
ATOM 858 O O . LYS A 1 107 ? 3.191 -7.494 -8.987 1.00 92.69 107 LYS A O 1
ATOM 863 N N . SER A 1 108 ? 2.238 -9.226 -7.947 1.00 93.81 108 SER A N 1
ATOM 864 C CA . SER A 1 108 ? 1.369 -9.601 -9.074 1.00 93.81 108 SER A CA 1
ATOM 865 C C . SER A 1 108 ? 0.399 -8.497 -9.513 1.00 93.81 108 SER A C 1
ATOM 867 O O . SER A 1 108 ? 0.143 -8.359 -10.703 1.00 93.81 108 SER A O 1
ATOM 869 N N . ILE A 1 109 ? -0.125 -7.702 -8.577 1.00 95.62 109 ILE A N 1
ATOM 870 C CA . ILE A 1 109 ? -1.011 -6.565 -8.865 1.00 95.62 109 ILE A CA 1
ATOM 871 C C . ILE A 1 109 ? -0.226 -5.436 -9.533 1.00 95.62 109 ILE A C 1
ATOM 873 O O . ILE A 1 109 ? -0.687 -4.843 -10.506 1.00 95.62 109 ILE A O 1
ATOM 877 N N . ILE A 1 110 ? 0.967 -5.156 -9.010 1.00 96.31 110 ILE A N 1
ATOM 878 C CA . ILE A 1 110 ? 1.865 -4.128 -9.543 1.00 96.31 110 ILE A CA 1
ATOM 879 C C . ILE A 1 110 ? 2.348 -4.523 -10.947 1.00 96.31 110 ILE A C 1
ATOM 881 O O . ILE A 1 110 ? 2.376 -3.687 -11.846 1.00 96.31 110 ILE A O 1
ATOM 885 N N . ASP A 1 111 ? 2.664 -5.801 -11.155 1.00 95.62 111 ASP A N 1
ATOM 886 C CA . ASP A 1 111 ? 3.068 -6.351 -12.450 1.00 95.62 111 ASP A CA 1
ATOM 887 C C . ASP A 1 111 ? 1.934 -6.274 -13.471 1.00 95.62 111 ASP A C 1
ATOM 889 O O . ASP A 1 111 ? 2.161 -5.853 -14.602 1.00 95.62 111 ASP A O 1
ATOM 893 N N . ASP A 1 112 ? 0.706 -6.627 -13.082 1.00 95.69 112 ASP A N 1
ATOM 894 C CA . ASP A 1 112 ? -0.471 -6.506 -13.951 1.00 95.69 112 ASP A CA 1
ATOM 895 C C . ASP A 1 112 ? -0.708 -5.043 -14.366 1.00 95.69 112 ASP A C 1
ATOM 897 O O . ASP A 1 112 ? -0.878 -4.748 -15.549 1.00 95.69 112 ASP A O 1
ATOM 901 N N . ALA A 1 113 ? -0.602 -4.096 -13.426 1.00 96.19 113 ALA A N 1
ATOM 902 C CA . ALA A 1 113 ? -0.686 -2.666 -13.730 1.00 96.19 113 ALA A CA 1
ATOM 903 C C . ALA A 1 113 ? 0.436 -2.175 -14.665 1.00 96.19 113 ALA A C 1
ATOM 905 O O . ALA A 1 113 ? 0.219 -1.289 -15.490 1.00 96.19 113 ALA A O 1
ATOM 906 N N . ASN A 1 114 ? 1.634 -2.760 -14.566 1.00 96.19 114 ASN A N 1
ATOM 907 C CA . ASN A 1 114 ? 2.777 -2.418 -15.414 1.00 96.19 114 ASN A CA 1
ATOM 908 C C . ASN A 1 114 ? 2.703 -3.064 -16.812 1.00 96.19 114 ASN A C 1
ATOM 910 O O . ASN A 1 114 ? 3.474 -2.694 -17.698 1.00 96.19 114 ASN A O 1
ATOM 914 N N . GLY A 1 115 ? 1.813 -4.042 -17.015 1.00 95.50 115 GLY A N 1
ATOM 915 C CA . GLY A 1 115 ? 1.782 -4.884 -18.214 1.00 95.50 115 GLY A CA 1
ATOM 916 C C . GLY A 1 115 ? 2.846 -5.991 -18.227 1.00 95.50 115 GLY A C 1
ATOM 917 O O . GLY A 1 115 ? 3.181 -6.512 -19.291 1.00 95.50 115 GLY A O 1
ATOM 918 N N . GLY A 1 116 ? 3.397 -6.346 -17.065 1.00 93.56 116 GLY A N 1
ATOM 919 C CA . GLY A 1 116 ? 4.412 -7.381 -16.882 1.00 93.56 116 GLY A CA 1
ATOM 920 C C . GLY A 1 116 ? 5.347 -7.090 -15.707 1.00 93.56 116 GLY A C 1
ATOM 921 O O . GLY A 1 116 ? 5.295 -6.023 -15.095 1.00 93.56 116 GLY A O 1
ATOM 922 N N . ALA A 1 117 ? 6.239 -8.037 -15.408 1.00 92.94 117 ALA A N 1
ATOM 923 C CA . ALA A 1 117 ? 7.197 -7.897 -14.315 1.00 92.94 117 ALA A CA 1
ATOM 924 C C . ALA A 1 117 ? 8.075 -6.648 -14.483 1.00 92.94 117 ALA A C 1
ATOM 926 O O . ALA A 1 117 ? 8.653 -6.414 -15.547 1.00 92.94 117 ALA A O 1
ATOM 927 N N . LEU A 1 118 ? 8.208 -5.861 -13.417 1.00 91.81 118 LEU A N 1
ATOM 928 C CA . LEU A 1 118 ? 9.118 -4.726 -13.398 1.00 91.81 118 LEU A CA 1
ATOM 929 C C . LEU A 1 118 ? 10.568 -5.230 -13.300 1.00 91.81 118 LEU A C 1
ATOM 931 O O . LEU A 1 118 ? 10.942 -5.881 -12.325 1.00 91.81 118 LEU A O 1
ATOM 935 N N . THR A 1 119 ? 11.390 -4.919 -14.304 1.00 92.31 119 THR A N 1
ATOM 936 C CA . THR A 1 119 ? 12.807 -5.330 -14.373 1.00 92.31 119 THR A CA 1
ATOM 937 C C . THR A 1 119 ? 13.789 -4.192 -14.093 1.00 92.31 119 THR A C 1
ATOM 939 O O . THR A 1 119 ? 14.988 -4.427 -13.982 1.00 92.31 119 THR A O 1
ATOM 942 N N . THR A 1 120 ? 13.305 -2.954 -13.995 1.00 94.00 120 THR A N 1
ATOM 943 C CA . THR A 1 120 ? 14.103 -1.748 -13.732 1.00 94.00 120 THR A CA 1
ATOM 944 C C . THR A 1 120 ? 13.344 -0.807 -12.809 1.00 94.00 120 THR A C 1
ATOM 946 O O . THR A 1 120 ? 12.124 -0.886 -12.722 1.00 94.00 120 THR A O 1
ATOM 949 N N . THR A 1 121 ? 14.039 0.123 -12.156 1.00 96.06 121 THR A N 1
ATOM 950 C CA . THR A 1 121 ? 13.376 1.174 -11.373 1.00 96.06 121 THR A CA 1
ATOM 951 C C . THR A 1 121 ? 12.418 1.992 -12.241 1.00 96.06 121 THR A C 1
ATOM 953 O O . THR A 1 121 ? 12.753 2.317 -13.384 1.00 96.06 121 THR A O 1
ATOM 956 N N . LYS A 1 122 ? 11.240 2.327 -11.707 1.00 96.62 122 LYS A N 1
ATOM 957 C CA . LYS A 1 122 ? 10.220 3.114 -12.408 1.00 96.62 122 LYS A CA 1
ATOM 958 C C . LYS A 1 122 ? 9.403 3.958 -11.436 1.00 96.62 122 LYS A C 1
ATOM 960 O O . LYS A 1 122 ? 9.078 3.501 -10.341 1.00 96.62 122 LYS A O 1
ATOM 965 N N . ASP A 1 123 ? 9.074 5.177 -11.845 1.00 97.06 123 ASP A N 1
ATOM 966 C CA . ASP A 1 123 ? 8.163 6.043 -11.099 1.00 97.06 123 ASP A CA 1
ATOM 967 C C . ASP A 1 123 ? 6.765 5.418 -11.058 1.00 97.06 123 ASP A C 1
ATOM 969 O O . ASP A 1 123 ? 6.323 4.795 -12.024 1.00 97.06 123 ASP A O 1
ATOM 973 N N . ALA A 1 124 ? 6.078 5.571 -9.929 1.00 96.50 124 ALA A N 1
ATOM 974 C CA . ALA A 1 124 ? 4.699 5.140 -9.775 1.00 96.50 124 ALA A CA 1
ATOM 975 C C . ALA A 1 124 ? 3.969 5.962 -8.708 1.00 96.50 124 ALA A C 1
ATOM 977 O O . ALA A 1 124 ? 4.556 6.457 -7.739 1.00 96.50 124 ALA A O 1
ATOM 978 N N . THR A 1 125 ? 2.654 6.058 -8.859 1.00 95.25 125 THR A N 1
ATOM 979 C CA . THR A 1 125 ? 1.736 6.472 -7.803 1.00 95.25 125 THR A CA 1
ATOM 980 C C . THR A 1 125 ? 0.982 5.248 -7.310 1.00 95.25 125 THR A C 1
ATOM 982 O O . THR A 1 125 ? 0.319 4.566 -8.087 1.00 95.25 125 THR A O 1
ATOM 985 N N . LEU A 1 126 ? 1.079 4.979 -6.010 1.00 93.88 126 LEU A N 1
ATOM 986 C CA . LEU A 1 126 ? 0.404 3.866 -5.356 1.00 93.88 126 LEU A CA 1
ATOM 987 C C . LEU A 1 126 ? -0.731 4.379 -4.481 1.00 93.88 126 LEU A C 1
ATOM 989 O O . LEU A 1 126 ? -0.548 5.282 -3.659 1.00 93.88 126 LEU A O 1
ATOM 993 N N . ILE A 1 127 ? -1.892 3.756 -4.627 1.00 92.25 127 ILE A N 1
ATOM 994 C CA . ILE A 1 127 ? -2.980 3.787 -3.661 1.00 92.25 127 ILE A CA 1
ATOM 995 C C . ILE A 1 127 ? -2.955 2.441 -2.938 1.00 92.25 127 ILE A C 1
ATOM 997 O O . ILE A 1 127 ? -2.802 1.388 -3.544 1.00 92.25 127 ILE A O 1
ATOM 1001 N N . GLY A 1 128 ? -3.055 2.422 -1.618 1.00 90.12 128 GLY A N 1
ATOM 1002 C CA . GLY A 1 128 ? -2.965 1.141 -0.930 1.00 90.12 128 GLY A CA 1
ATOM 1003 C C . GLY A 1 128 ? -3.199 1.221 0.553 1.00 90.12 128 GLY A C 1
ATOM 1004 O O . GLY A 1 128 ? -3.269 2.301 1.140 1.00 90.12 128 GLY A O 1
ATOM 1005 N N . ILE A 1 129 ? -3.336 0.045 1.151 1.00 87.75 129 ILE A N 1
ATOM 1006 C CA . ILE A 1 129 ? -3.402 -0.099 2.596 1.00 87.75 129 ILE A CA 1
ATOM 1007 C C . ILE A 1 129 ? -1.983 0.043 3.143 1.00 87.75 129 ILE A C 1
ATOM 1009 O O . ILE A 1 129 ? -1.109 -0.746 2.792 1.00 87.75 129 ILE A O 1
ATOM 1013 N N . LEU A 1 130 ? -1.772 1.056 3.976 1.00 85.19 130 LEU A N 1
ATOM 1014 C CA . LEU A 1 130 ? -0.538 1.275 4.714 1.00 85.19 130 LEU A CA 1
ATOM 1015 C C . LEU A 1 130 ? -0.599 0.540 6.053 1.00 85.19 130 LEU A C 1
ATOM 1017 O O . LEU A 1 130 ? -1.543 0.727 6.829 1.00 85.19 130 LEU A O 1
ATOM 1021 N N . GLU A 1 131 ? 0.431 -0.249 6.330 1.00 80.31 131 GLU A N 1
ATOM 1022 C CA . GLU A 1 131 ? 0.581 -0.995 7.576 1.00 80.31 131 GLU A CA 1
ATOM 1023 C C . GLU A 1 131 ? 2.052 -1.153 7.978 1.00 80.31 131 GLU A C 1
ATOM 1025 O O . GLU A 1 131 ? 2.965 -0.949 7.176 1.00 80.31 131 GLU A O 1
ATOM 1030 N N . LYS A 1 132 ? 2.283 -1.501 9.248 1.00 76.38 132 LYS A N 1
ATOM 1031 C CA . LYS A 1 132 ? 3.613 -1.772 9.802 1.00 76.38 132 LYS A CA 1
ATOM 1032 C C . LYS A 1 132 ? 3.660 -3.219 10.285 1.00 76.38 132 LYS A C 1
ATOM 1034 O O . LYS A 1 132 ? 3.008 -3.563 11.270 1.00 76.38 132 LYS A O 1
ATOM 1039 N N . TYR A 1 133 ? 4.438 -4.064 9.615 1.00 74.12 133 TYR A N 1
ATOM 1040 C CA . TYR A 1 133 ? 4.595 -5.479 9.949 1.00 74.12 133 TYR A CA 1
ATOM 1041 C C . TYR A 1 133 ? 6.047 -5.784 10.316 1.00 74.12 133 TYR A C 1
ATOM 1043 O O . TYR A 1 133 ? 6.964 -5.457 9.574 1.00 74.12 133 TYR A O 1
ATOM 1051 N N . LYS A 1 134 ? 6.282 -6.397 11.487 1.00 78.19 134 LYS A N 1
ATOM 1052 C CA . LYS A 1 134 ? 7.636 -6.728 11.992 1.00 78.19 134 LYS A CA 1
ATOM 1053 C C . LYS A 1 134 ? 8.645 -5.567 11.875 1.00 78.19 134 LYS A C 1
ATOM 1055 O O . LYS A 1 134 ? 9.796 -5.776 11.511 1.00 78.19 134 LYS A O 1
ATOM 1060 N N . ASN A 1 135 ? 8.212 -4.351 12.215 1.00 72.69 135 ASN A N 1
ATOM 1061 C CA . ASN A 1 135 ? 8.981 -3.098 12.109 1.00 72.69 135 ASN A CA 1
ATOM 1062 C C . ASN A 1 135 ? 9.289 -2.607 10.685 1.00 72.69 135 ASN A C 1
ATOM 1064 O O . ASN A 1 135 ? 10.001 -1.617 10.541 1.00 72.69 135 ASN A O 1
ATOM 1068 N N . GLN A 1 136 ? 8.716 -3.224 9.656 1.00 78.44 136 GLN A N 1
ATOM 1069 C CA . GLN A 1 136 ? 8.798 -2.770 8.275 1.00 78.44 136 GLN A CA 1
ATOM 1070 C C . GLN A 1 136 ? 7.485 -2.095 7.875 1.00 78.44 136 GLN A C 1
ATOM 1072 O O . GLN A 1 136 ? 6.404 -2.631 8.121 1.00 78.44 136 GLN A O 1
ATOM 1077 N N . TRP A 1 137 ? 7.571 -0.913 7.268 1.00 84.56 137 TRP A N 1
ATOM 1078 C CA . TRP A 1 137 ? 6.408 -0.287 6.646 1.00 84.56 137 TRP A CA 1
ATOM 1079 C C . TRP A 1 137 ? 6.130 -0.923 5.290 1.00 84.56 137 TRP A C 1
ATOM 1081 O O . TRP A 1 137 ? 7.051 -1.173 4.503 1.00 84.56 137 TRP A O 1
ATOM 1091 N N . GLU A 1 138 ? 4.851 -1.165 5.031 1.00 87.81 138 GLU A N 1
ATOM 1092 C CA . GLU A 1 138 ? 4.357 -1.830 3.835 1.00 87.81 138 GLU A CA 1
ATOM 1093 C C . GLU A 1 138 ? 3.154 -1.069 3.272 1.00 87.81 138 GLU A C 1
ATOM 1095 O O . GLU A 1 138 ? 2.272 -0.637 4.019 1.00 87.81 138 GLU A O 1
ATOM 1100 N N . ILE A 1 139 ? 3.094 -0.945 1.947 1.00 91.25 139 ILE A N 1
ATOM 1101 C CA . ILE A 1 139 ? 1.903 -0.515 1.217 1.00 91.25 139 ILE A CA 1
ATOM 1102 C C . ILE A 1 139 ? 1.385 -1.672 0.365 1.00 91.25 139 ILE A C 1
ATOM 1104 O O . ILE A 1 139 ? 2.145 -2.341 -0.337 1.00 91.25 139 ILE A O 1
ATOM 1108 N N . LYS A 1 140 ? 0.078 -1.922 0.446 1.00 92.00 140 LYS A N 1
ATOM 1109 C CA . LYS A 1 140 ? -0.606 -3.020 -0.247 1.00 92.00 140 LYS A CA 1
ATOM 1110 C C . LYS A 1 140 ? -1.672 -2.460 -1.188 1.00 92.00 140 LYS A C 1
ATOM 1112 O O . LYS A 1 140 ? -2.779 -2.159 -0.723 1.00 92.00 140 LYS A O 1
ATOM 1117 N N . PRO A 1 141 ? -1.366 -2.299 -2.490 1.00 92.75 141 PRO A N 1
ATOM 1118 C CA . PRO A 1 141 ? -2.381 -2.091 -3.514 1.00 92.75 141 PRO A CA 1
ATOM 1119 C C . PRO A 1 141 ? -3.379 -3.249 -3.493 1.00 92.75 141 PRO A C 1
ATOM 1121 O O . PRO A 1 141 ? -3.012 -4.400 -3.228 1.00 92.75 141 PRO A O 1
ATOM 1124 N N . ARG A 1 142 ? -4.651 -2.948 -3.745 1.00 89.69 142 ARG A N 1
ATOM 1125 C CA . ARG A 1 142 ? -5.742 -3.932 -3.652 1.00 89.69 142 ARG A CA 1
ATOM 1126 C C . ARG A 1 142 ? -6.117 -4.473 -5.023 1.00 89.69 142 ARG A C 1
ATOM 1128 O O . ARG A 1 142 ? -6.591 -5.599 -5.128 1.00 89.69 142 ARG A O 1
ATOM 1135 N N . THR A 1 143 ? -5.921 -3.655 -6.055 1.00 91.06 143 THR A N 1
ATOM 1136 C CA . THR A 1 143 ? -6.201 -3.958 -7.462 1.00 91.06 143 THR A CA 1
ATOM 1137 C C . THR A 1 143 ? -5.190 -3.238 -8.353 1.00 91.06 143 THR A C 1
ATOM 1139 O O . THR A 1 143 ? -4.490 -2.346 -7.881 1.00 91.06 143 THR A O 1
ATOM 1142 N N . LYS A 1 144 ? -5.108 -3.595 -9.638 1.00 93.75 144 LYS A N 1
ATOM 1143 C CA . LYS A 1 144 ? -4.185 -2.928 -10.572 1.00 93.75 144 LYS A CA 1
ATOM 1144 C C . LYS A 1 144 ? -4.502 -1.443 -10.766 1.00 93.75 144 LYS A C 1
ATOM 1146 O O . LYS A 1 144 ? -3.597 -0.657 -10.994 1.00 93.75 144 LYS A O 1
ATOM 1151 N N . ASP A 1 145 ? -5.769 -1.060 -10.601 1.00 92.62 145 ASP A N 1
ATOM 1152 C CA . ASP A 1 145 ? -6.232 0.327 -10.735 1.00 92.62 145 ASP A CA 1
ATOM 1153 C C . ASP A 1 145 ? -5.729 1.221 -9.586 1.00 92.62 145 ASP A C 1
ATOM 1155 O O . ASP A 1 145 ? -5.809 2.444 -9.656 1.00 92.62 145 ASP A O 1
ATOM 1159 N N . ASP A 1 146 ? -5.188 0.614 -8.525 1.00 93.69 146 ASP A N 1
ATOM 1160 C CA . ASP A 1 146 ? -4.510 1.323 -7.444 1.00 93.69 146 ASP A CA 1
ATOM 1161 C C . ASP A 1 146 ? -3.048 1.689 -7.786 1.00 93.69 146 ASP A C 1
ATOM 1163 O O . ASP A 1 146 ? -2.355 2.283 -6.957 1.00 93.69 146 ASP A O 1
ATOM 1167 N N . VAL A 1 147 ? -2.553 1.324 -8.971 1.00 96.12 147 VAL A N 1
ATOM 1168 C CA . VAL A 1 147 ? -1.167 1.534 -9.401 1.00 96.12 147 VAL A CA 1
ATOM 1169 C C . VAL A 1 147 ? -1.158 2.312 -10.716 1.00 96.12 147 VAL A C 1
ATOM 1171 O O . VAL A 1 147 ? -1.674 1.852 -11.730 1.00 96.12 147 VAL A O 1
ATOM 1174 N N . GLU A 1 148 ? -0.542 3.490 -10.706 1.00 95.75 148 GLU A N 1
ATOM 1175 C CA . GLU A 1 148 ? -0.385 4.357 -11.879 1.00 95.75 148 GLU A CA 1
ATOM 1176 C C . GLU A 1 148 ? 1.110 4.550 -12.162 1.00 95.75 148 GLU A C 1
ATOM 1178 O O . GLU A 1 148 ? 1.852 4.951 -11.264 1.00 95.75 148 GLU A O 1
ATOM 1183 N N . PHE A 1 149 ? 1.544 4.246 -13.386 1.00 93.94 149 PHE A N 1
ATOM 1184 C CA . PHE A 1 149 ? 2.930 4.375 -13.853 1.00 93.94 149 PHE A CA 1
ATOM 1185 C C . PHE A 1 149 ? 3.138 5.627 -14.703 1.00 93.94 149 PHE A C 1
ATOM 1187 O O . PHE A 1 149 ? 2.224 5.956 -15.491 1.00 93.94 149 PHE A O 1
#

Radius of gyration: 18.13 Å; chains: 1; bounding box: 46×34×46 Å